Protein AF-A0A520I5K8-F1 (afdb_monomer)

Sequence (137 aa):
MPMETQQVVTLVIVVILVLIIACLFIVIVTGFANQRERKYVLEKKTMENNFQKEILTTQLEIQEQTLKTISEEIHDNIGQILSLAKIKLATIPPHEDNAGTTLVSETRELIGKAIQDLRDLSKIISPDYVIEMGLTR

pLDDT: mean 87.1, std 11.29, range [45.41, 98.19]

Secondary structure (DSSP, 8-state):
-HHHHHHHHHHHHHHHHHHHHHHHHHHHHHHHHHHHHHHHHHHHHHHHHHHHHHHHHHHHHHHHHHHHHHHHHIIIIIHHHHHHHHHHHHTSPPPSSHHHHHHHHHHHHHHHHHHHHHHHHHHHH-HHHHHHTT---

Nearest PDB structures (foldseek):
  6ixg-assembly1_A  TM=5.054E-01  e=6.166E+00  Homo sapiens

Foldseek 3Di:
DVVVVVVVVVVVVVVVVVVVVVVVVVCVVVVVVVVVVVVVVVVVVVVVVVVVVVVVVVVVVVLLVVLQVVLVCLCPPVLVVLVVVLVVLVPDDDDPDPVVNVVSVVVSVVSVVVSVVSNVVSLVSHPVNCVVVVVDD

Solvent-accessible surface area (backbone atoms only — not comparable to full-atom values): 7392 Å² total; per-residue (Å²): 124,71,70,63,56,53,52,53,53,52,51,52,53,52,52,52,52,52,52,51,52,51,52,51,49,51,53,51,53,54,52,53,51,52,52,52,52,52,50,51,53,51,52,50,52,49,51,54,50,50,51,54,48,50,53,52,51,52,50,49,54,52,48,48,51,50,35,37,51,50,24,49,47,44,55,60,51,53,40,45,52,47,50,50,51,42,50,55,57,70,68,57,76,79,48,99,51,68,68,58,39,49,51,52,51,53,52,40,49,54,44,53,48,51,47,51,57,50,53,54,50,28,46,73,52,19,57,69,49,50,58,74,68,64,74,74,129

Mean predicted aligned error: 10.01 Å

Structure (mmCIF, N/CA/C/O backbone):
data_AF-A0A520I5K8-F1
#
_entry.id   AF-A0A520I5K8-F1
#
loop_
_atom_site.group_PDB
_atom_site.id
_atom_site.type_symbol
_atom_site.label_atom_id
_atom_site.label_alt_id
_atom_site.label_comp_id
_atom_site.label_asym_id
_atom_site.label_entity_id
_atom_site.label_seq_id
_atom_site.pdbx_PDB_ins_code
_atom_site.Cartn_x
_atom_site.Cartn_y
_atom_site.Cartn_z
_atom_site.occupancy
_atom_site.B_iso_or_equiv
_atom_site.auth_seq_id
_atom_site.auth_comp_id
_atom_site.auth_asym_id
_atom_site.auth_atom_id
_atom_site.pdbx_PDB_model_num
ATOM 1 N N . MET A 1 1 ? -54.944 -6.256 65.731 1.00 55.84 1 MET A N 1
ATOM 2 C CA . MET A 1 1 ? -55.081 -5.944 64.293 1.00 55.84 1 MET A CA 1
ATOM 3 C C . MET A 1 1 ? -54.003 -5.021 63.679 1.00 55.84 1 MET A C 1
ATOM 5 O O . MET A 1 1 ? -53.925 -5.053 62.462 1.00 55.84 1 MET A O 1
ATOM 9 N N . PRO A 1 2 ? -53.132 -4.262 64.396 1.00 63.97 2 PRO A N 1
ATOM 10 C CA . PRO A 1 2 ? -52.080 -3.460 63.730 1.00 63.97 2 PRO A CA 1
ATOM 11 C C . PRO A 1 2 ? -50.816 -4.258 63.343 1.00 63.97 2 PRO A C 1
ATOM 13 O O . PRO A 1 2 ? -50.023 -3.810 62.519 1.00 63.97 2 PRO A O 1
ATOM 16 N N . MET A 1 3 ? -50.621 -5.444 63.934 1.00 63.41 3 MET A N 1
ATOM 17 C CA . MET A 1 3 ? -49.414 -6.255 63.724 1.00 63.41 3 MET A CA 1
ATOM 18 C C . MET A 1 3 ? -49.402 -6.964 62.358 1.00 63.41 3 MET A C 1
ATOM 20 O O . MET A 1 3 ? -48.340 -7.113 61.763 1.00 63.41 3 MET A O 1
ATOM 24 N N . GLU A 1 4 ? -50.572 -7.315 61.813 1.00 75.81 4 GLU A N 1
ATOM 25 C CA . GLU A 1 4 ? -50.681 -7.908 60.469 1.00 75.81 4 GLU A CA 1
ATOM 26 C C . GLU A 1 4 ? -50.422 -6.875 59.362 1.00 75.81 4 GLU A C 1
ATOM 28 O O . GLU A 1 4 ? -49.757 -7.168 58.371 1.00 75.81 4 GLU A O 1
ATOM 33 N N . THR A 1 5 ? -50.865 -5.627 59.548 1.00 83.50 5 THR A N 1
ATOM 34 C CA . THR A 1 5 ? -50.656 -4.551 58.567 1.00 83.50 5 THR A CA 1
ATOM 35 C C . THR A 1 5 ? -49.172 -4.204 58.410 1.00 83.50 5 THR A C 1
ATOM 37 O O . THR A 1 5 ? -48.711 -3.986 57.292 1.00 83.50 5 THR A O 1
ATOM 40 N N . GLN A 1 6 ? -48.394 -4.209 59.501 1.00 86.88 6 GLN A N 1
ATOM 41 C CA . GLN A 1 6 ? -46.944 -3.979 59.439 1.00 86.88 6 GLN A CA 1
ATOM 42 C C . GLN A 1 6 ? -46.188 -5.086 58.692 1.00 86.88 6 GLN A C 1
ATOM 44 O O . GLN A 1 6 ? -45.256 -4.792 57.939 1.00 86.88 6 GLN A O 1
ATOM 49 N N . GLN A 1 7 ? -46.586 -6.348 58.866 1.00 90.00 7 GLN A N 1
ATOM 50 C CA . GLN A 1 7 ? -45.967 -7.473 58.160 1.00 90.00 7 GLN A CA 1
ATOM 51 C C . GLN A 1 7 ? -46.191 -7.381 56.647 1.00 90.00 7 GLN A C 1
ATOM 53 O O . GLN A 1 7 ? -45.242 -7.535 55.878 1.00 90.00 7 GLN A O 1
ATOM 58 N N . VAL A 1 8 ? -47.413 -7.044 56.217 1.00 90.94 8 VAL A N 1
ATOM 59 C CA . VAL A 1 8 ? -47.737 -6.861 54.794 1.00 90.94 8 VAL A CA 1
ATOM 60 C C . VAL A 1 8 ? -46.932 -5.710 54.186 1.00 90.94 8 VAL A C 1
ATOM 62 O O . VAL A 1 8 ? -46.322 -5.884 53.133 1.00 90.94 8 VAL A O 1
ATOM 65 N N . VAL A 1 9 ? -46.859 -4.555 54.858 1.00 92.12 9 VAL A N 1
ATOM 66 C CA . VAL A 1 9 ? -46.081 -3.400 54.370 1.00 92.12 9 VAL A CA 1
ATOM 67 C C . VAL A 1 9 ? -44.594 -3.742 54.237 1.00 92.12 9 VAL A C 1
ATOM 69 O O . VAL A 1 9 ? -43.970 -3.401 53.233 1.00 92.12 9 VAL A O 1
ATOM 72 N N . THR A 1 10 ? -44.031 -4.466 55.207 1.00 92.69 10 THR A N 1
ATOM 73 C CA . THR A 1 10 ? -42.620 -4.882 55.175 1.00 92.69 10 THR A CA 1
ATOM 74 C C . THR A 1 10 ? -42.346 -5.816 53.995 1.00 92.69 10 THR A C 1
ATOM 76 O O . THR A 1 10 ? -41.362 -5.636 53.278 1.00 92.69 10 THR A O 1
ATOM 79 N N . LEU A 1 11 ? -43.243 -6.772 53.740 1.00 94.06 11 LEU A N 1
ATOM 80 C CA . LEU A 1 11 ? -43.124 -7.707 52.623 1.00 94.06 11 LEU A CA 1
ATOM 81 C C . LEU A 1 11 ? -43.180 -6.981 51.271 1.00 94.06 11 LEU A C 1
ATOM 83 O O . LEU A 1 11 ? -42.357 -7.251 50.399 1.00 94.06 11 LEU A O 1
ATOM 87 N N . VAL A 1 12 ? -44.083 -6.007 51.118 1.00 95.44 12 VAL A N 1
ATOM 88 C CA . VAL A 1 12 ? -44.178 -5.182 49.901 1.00 95.44 12 VAL A CA 1
ATOM 89 C C . VAL A 1 12 ? -42.878 -4.413 49.645 1.00 95.44 12 VAL A C 1
ATOM 91 O O . VAL A 1 12 ? -42.378 -4.422 48.521 1.00 95.44 12 VAL A O 1
ATOM 94 N N . ILE A 1 13 ? -42.290 -3.797 50.676 1.00 96.25 13 ILE A N 1
ATOM 95 C CA . ILE A 1 13 ? -41.023 -3.059 50.545 1.00 96.25 13 ILE A CA 1
ATOM 96 C C . ILE A 1 13 ? -39.890 -3.991 50.101 1.00 96.25 13 ILE A C 1
ATOM 98 O O . ILE A 1 13 ? -39.137 -3.646 49.190 1.00 96.25 13 ILE A O 1
ATOM 102 N N . VAL A 1 14 ? -39.786 -5.182 50.700 1.00 96.75 14 VAL A N 1
ATOM 103 C CA . VAL A 1 14 ? -38.761 -6.172 50.336 1.00 96.75 14 VAL A CA 1
ATOM 104 C C . VAL A 1 14 ? -38.918 -6.614 48.881 1.00 96.75 14 VAL A C 1
ATOM 106 O O . VAL A 1 14 ? -37.930 -6.650 48.152 1.00 96.75 14 VAL A O 1
ATOM 109 N N . VAL A 1 15 ? -40.143 -6.893 48.427 1.00 96.75 15 VAL A N 1
ATOM 110 C CA . VAL A 1 15 ? -40.402 -7.293 47.033 1.00 96.75 15 VAL A CA 1
ATOM 111 C C . VAL A 1 15 ? -39.994 -6.190 46.056 1.00 96.75 15 VAL A C 1
ATOM 113 O O . VAL A 1 15 ? -39.306 -6.469 45.076 1.00 96.75 15 VAL A O 1
ATOM 116 N N . ILE A 1 16 ? -40.349 -4.933 46.335 1.00 96.94 16 ILE A N 1
ATOM 117 C CA . ILE A 1 16 ? -39.954 -3.793 45.494 1.00 96.94 16 ILE A CA 1
ATOM 118 C C . ILE A 1 16 ? -38.428 -3.661 45.448 1.00 96.94 16 ILE A C 1
ATOM 120 O O . ILE A 1 16 ? -37.858 -3.486 44.372 1.00 96.94 16 ILE A O 1
ATOM 124 N N . LEU A 1 17 ? -37.756 -3.789 46.593 1.00 97.06 17 LEU A N 1
ATOM 125 C CA . LEU A 1 17 ? -36.302 -3.688 46.676 1.00 97.06 17 LEU A CA 1
ATOM 126 C C . LEU A 1 17 ? -35.609 -4.789 45.857 1.00 97.06 17 LEU A C 1
ATOM 128 O O . LEU A 1 17 ? -34.676 -4.506 45.106 1.00 97.06 17 LEU A O 1
ATOM 132 N N . VAL A 1 18 ? -36.106 -6.026 45.935 1.00 97.38 18 VAL A N 1
ATOM 133 C CA . VAL A 1 18 ? -35.612 -7.161 45.137 1.00 97.38 18 VAL A CA 1
ATOM 134 C C . VAL A 1 18 ? -35.809 -6.908 43.640 1.00 97.38 18 VAL A C 1
ATOM 136 O O . VAL A 1 18 ? -34.886 -7.138 42.859 1.00 97.38 18 VAL A O 1
ATOM 139 N N . LEU A 1 19 ? -36.970 -6.387 43.228 1.00 97.31 19 LEU A N 1
ATOM 140 C CA . LEU A 1 19 ? -37.237 -6.053 41.825 1.00 97.31 19 LEU A CA 1
ATOM 141 C C . LEU A 1 19 ? -36.316 -4.942 41.305 1.00 97.31 19 LEU A C 1
ATOM 143 O O . LEU A 1 19 ? -35.827 -5.035 40.179 1.00 97.31 19 LEU A O 1
ATOM 147 N N . ILE A 1 20 ? -36.031 -3.922 42.119 1.00 97.62 20 ILE A N 1
ATOM 148 C CA . ILE A 1 20 ? -35.089 -2.852 41.759 1.00 97.62 20 ILE A CA 1
ATOM 149 C C . ILE A 1 20 ? -33.681 -3.423 41.574 1.00 97.62 20 ILE A C 1
ATOM 151 O O . ILE A 1 20 ? -33.037 -3.131 40.568 1.00 97.62 20 ILE A O 1
ATOM 155 N N . ILE A 1 21 ? -33.216 -4.268 42.499 1.00 97.44 21 ILE A N 1
ATOM 156 C CA . ILE A 1 21 ? -31.897 -4.910 42.400 1.00 97.44 21 ILE A CA 1
ATOM 157 C C . ILE A 1 21 ? -31.818 -5.784 41.144 1.00 97.44 21 ILE A C 1
ATOM 159 O O . ILE A 1 21 ? -30.833 -5.706 40.413 1.00 97.44 21 ILE A O 1
ATOM 163 N N . ALA A 1 22 ? -32.859 -6.568 40.853 1.00 97.19 22 ALA A N 1
ATOM 164 C CA . ALA A 1 22 ? -32.917 -7.388 39.646 1.00 97.19 22 ALA A CA 1
ATOM 165 C C . ALA A 1 22 ? -32.872 -6.531 38.369 1.00 97.19 22 ALA A C 1
ATOM 167 O O . ALA A 1 22 ? -32.128 -6.844 37.441 1.00 97.19 22 ALA A O 1
ATOM 168 N N . CYS A 1 23 ? -33.608 -5.417 38.335 1.00 97.56 23 CYS A N 1
ATOM 169 C CA . CYS A 1 23 ? -33.606 -4.492 37.204 1.00 97.56 23 CYS A CA 1
ATOM 170 C C . CYS A 1 23 ? -32.222 -3.852 36.998 1.00 97.56 23 CYS A C 1
ATOM 172 O O . CYS A 1 23 ? -31.689 -3.869 35.888 1.00 97.56 23 CYS A O 1
ATOM 174 N N . LEU A 1 24 ? -31.590 -3.369 38.073 1.00 97.62 24 LEU A N 1
ATOM 175 C CA . LEU A 1 24 ? -30.231 -2.821 38.027 1.00 97.62 24 LEU A CA 1
ATOM 176 C C . LEU A 1 24 ? -29.213 -3.864 37.559 1.00 97.62 24 LEU A C 1
ATOM 178 O O . LEU A 1 24 ? -28.364 -3.558 36.724 1.00 97.62 24 LEU A O 1
ATOM 182 N N . PHE A 1 25 ? -29.316 -5.098 38.056 1.00 97.69 25 PHE A N 1
ATOM 183 C CA . PHE A 1 25 ? -28.451 -6.197 37.641 1.00 97.69 25 PHE A CA 1
ATOM 184 C C . PHE A 1 25 ? -28.564 -6.464 36.136 1.00 97.69 25 PHE A C 1
ATOM 186 O O . PHE A 1 25 ? -27.541 -6.534 35.454 1.00 97.69 25 PHE A O 1
ATOM 193 N N . ILE A 1 26 ? -29.790 -6.532 35.601 1.00 97.19 26 ILE A N 1
ATOM 194 C CA . ILE A 1 26 ? -30.029 -6.696 34.160 1.00 97.19 26 ILE A CA 1
ATOM 195 C C . ILE A 1 26 ? -29.373 -5.548 33.386 1.00 97.19 26 ILE A C 1
ATOM 197 O O . ILE A 1 26 ? -28.565 -5.806 32.497 1.00 97.19 26 ILE A O 1
ATOM 201 N N . VAL A 1 27 ? -29.637 -4.293 33.764 1.00 97.31 27 VAL A N 1
ATOM 202 C CA . VAL A 1 27 ? -29.082 -3.111 33.079 1.00 97.31 27 VAL A CA 1
ATOM 203 C C . VAL A 1 27 ? -27.550 -3.125 33.062 1.00 97.31 27 VAL A C 1
ATOM 205 O O . VAL A 1 27 ? -26.949 -2.848 32.022 1.00 97.31 27 VAL A O 1
ATOM 208 N N . ILE A 1 28 ? -26.902 -3.476 34.177 1.00 96.88 28 ILE A N 1
ATOM 209 C CA . ILE A 1 28 ? -25.436 -3.548 34.268 1.00 96.88 28 ILE A CA 1
ATOM 210 C C . ILE A 1 28 ? -24.884 -4.637 33.343 1.00 96.88 28 ILE A C 1
ATOM 212 O O . ILE A 1 28 ? -23.950 -4.377 32.580 1.00 96.88 28 ILE A O 1
ATOM 216 N N . VAL A 1 29 ? -25.465 -5.840 33.376 1.00 96.69 29 VAL A N 1
ATOM 217 C CA . VAL A 1 29 ? -25.014 -6.970 32.550 1.00 96.69 29 VAL A CA 1
ATOM 218 C C . VAL A 1 29 ? -25.170 -6.649 31.066 1.00 96.69 29 VAL A C 1
ATOM 220 O O . VAL A 1 29 ? -24.214 -6.811 30.304 1.00 96.69 29 VAL A O 1
ATOM 223 N N . THR A 1 30 ? -26.330 -6.136 30.645 1.00 96.25 30 THR A N 1
ATOM 224 C CA . THR A 1 30 ? -26.558 -5.770 29.240 1.00 96.25 30 THR A CA 1
ATOM 225 C C . THR A 1 30 ? -25.659 -4.608 28.817 1.00 96.25 30 THR A C 1
ATOM 227 O O . THR A 1 30 ? -25.100 -4.625 27.723 1.00 96.25 30 THR A O 1
ATOM 230 N N . GLY A 1 31 ? -25.448 -3.619 29.690 1.00 96.19 31 GLY A N 1
ATOM 231 C CA . GLY A 1 31 ? -24.541 -2.501 29.432 1.00 96.19 31 GLY A CA 1
ATOM 232 C C . GLY A 1 31 ? -23.090 -2.945 29.227 1.00 96.19 31 GLY A C 1
ATOM 233 O O . GLY A 1 31 ? -22.420 -2.466 28.310 1.00 96.19 31 GLY A O 1
ATOM 234 N N . PHE A 1 32 ? -22.602 -3.885 30.040 1.00 96.25 32 PHE A N 1
ATOM 235 C CA . PHE A 1 32 ? -21.258 -4.444 29.895 1.00 96.25 32 PHE A CA 1
ATOM 236 C C . PHE A 1 32 ? -21.122 -5.301 28.627 1.00 96.25 32 PHE A C 1
ATOM 238 O O . PHE A 1 32 ? -20.145 -5.153 27.890 1.00 96.25 32 PHE A O 1
ATOM 245 N N . ALA A 1 33 ? -22.118 -6.144 28.333 1.00 95.38 33 ALA A N 1
ATOM 246 C CA . ALA A 1 33 ? -22.155 -6.955 27.117 1.00 95.38 33 ALA A CA 1
ATOM 247 C C . ALA A 1 33 ? -22.120 -6.077 25.855 1.00 95.38 33 ALA A C 1
ATOM 249 O O . ALA A 1 33 ? -21.234 -6.242 25.016 1.00 95.38 33 ALA A O 1
ATOM 250 N N . ASN A 1 34 ? -22.985 -5.061 25.785 1.00 95.25 34 ASN A N 1
ATOM 251 C CA . ASN A 1 34 ? -23.041 -4.122 24.664 1.00 95.25 34 ASN A CA 1
ATOM 252 C C . ASN A 1 34 ? -21.719 -3.367 24.475 1.00 95.25 34 ASN A C 1
ATOM 254 O O . ASN A 1 34 ? -21.273 -3.152 23.349 1.00 95.25 34 ASN A O 1
ATOM 258 N N . GLN A 1 35 ? -21.059 -2.954 25.562 1.00 95.56 35 GLN A N 1
ATOM 259 C CA . GLN A 1 35 ? -19.750 -2.302 25.461 1.00 95.56 35 GLN A CA 1
ATOM 260 C C . GLN A 1 35 ? -18.683 -3.234 24.885 1.00 95.56 35 GLN A C 1
ATOM 262 O O . GLN A 1 35 ? -17.884 -2.803 24.050 1.00 95.56 35 GLN A O 1
ATOM 267 N N . ARG A 1 36 ? -18.671 -4.502 25.307 1.00 95.06 36 ARG A N 1
ATOM 268 C CA . ARG A 1 36 ? -17.728 -5.501 24.801 1.00 95.06 36 ARG A CA 1
ATOM 269 C C . ARG A 1 36 ? -17.960 -5.789 23.321 1.00 95.06 36 ARG A C 1
ATOM 271 O O . ARG A 1 36 ? -16.997 -5.797 22.559 1.00 95.06 36 ARG A O 1
ATOM 278 N N . GLU A 1 37 ? -19.213 -5.950 22.907 1.00 95.56 37 GLU A N 1
ATOM 279 C CA . GLU A 1 37 ? -19.560 -6.147 21.497 1.00 95.56 37 GLU A CA 1
ATOM 280 C C . GLU A 1 37 ? -19.157 -4.949 20.638 1.00 95.56 37 GLU A C 1
ATOM 282 O O . GLU A 1 37 ? -18.529 -5.123 19.596 1.00 95.56 37 GLU A O 1
ATOM 287 N N . ARG A 1 38 ? -19.427 -3.717 21.093 1.00 95.50 38 ARG A N 1
ATOM 288 C CA . ARG A 1 38 ? -19.023 -2.507 20.358 1.00 95.50 38 ARG A CA 1
ATOM 289 C C . ARG A 1 38 ? -17.512 -2.423 20.173 1.00 95.50 38 ARG A C 1
ATOM 291 O O . ARG A 1 38 ? -17.066 -2.099 19.076 1.00 95.50 38 ARG A O 1
ATOM 298 N N . LYS A 1 39 ? -16.728 -2.721 21.215 1.00 96.12 39 LYS A N 1
ATOM 299 C CA . LYS A 1 39 ? -15.260 -2.761 21.113 1.00 96.12 39 LYS A CA 1
ATOM 300 C C . LYS A 1 39 ? -14.804 -3.819 20.116 1.00 96.12 39 LYS A C 1
ATOM 302 O O . LYS A 1 39 ? -14.030 -3.499 19.224 1.00 96.12 39 LYS A O 1
ATOM 307 N N . TYR A 1 40 ? -15.357 -5.026 20.206 1.00 96.44 40 TYR A N 1
ATOM 308 C CA . TYR A 1 40 ? -15.027 -6.118 19.295 1.00 96.44 40 TYR A CA 1
ATOM 309 C C . TYR A 1 40 ? -15.326 -5.773 17.826 1.00 96.44 40 TYR A C 1
ATOM 311 O O . TYR A 1 40 ? -14.488 -5.984 16.953 1.00 96.44 40 TYR A O 1
ATOM 319 N N . VAL A 1 41 ? -16.492 -5.184 17.541 1.00 97.25 41 VAL A N 1
ATOM 320 C CA . VAL A 1 41 ? -16.865 -4.762 16.180 1.00 97.25 41 VAL A CA 1
ATOM 321 C C . VAL A 1 41 ? -15.941 -3.655 15.665 1.00 97.25 41 VAL A C 1
ATOM 323 O O . VAL A 1 41 ? -15.546 -3.681 14.499 1.00 97.25 41 VAL A O 1
ATOM 326 N N . LEU A 1 42 ? -15.570 -2.693 16.516 1.00 97.38 42 LEU A N 1
ATOM 327 C CA . LEU A 1 42 ? -14.640 -1.622 16.147 1.00 97.38 42 LEU A CA 1
ATOM 328 C C . LEU A 1 42 ? -13.229 -2.148 15.871 1.00 97.38 42 LEU A C 1
ATOM 330 O O . LEU A 1 42 ? -12.628 -1.774 14.864 1.00 97.38 42 LEU A O 1
ATOM 334 N N . GLU A 1 43 ? -12.710 -3.023 16.730 1.00 97.19 43 GLU A N 1
ATOM 335 C CA . GLU A 1 43 ? -11.409 -3.672 16.545 1.00 97.19 43 GLU A CA 1
ATOM 336 C C . GLU A 1 43 ? -11.385 -4.492 15.255 1.00 97.19 43 GLU A C 1
ATOM 338 O O . GLU A 1 43 ? -10.477 -4.323 14.442 1.00 97.19 43 GLU A O 1
ATOM 343 N N . LYS A 1 44 ? -12.426 -5.297 15.006 1.00 97.38 44 LYS A N 1
ATOM 344 C CA . LYS A 1 44 ? -12.561 -6.075 13.771 1.00 97.38 44 LYS A CA 1
ATOM 345 C C . LYS A 1 44 ? -12.570 -5.177 12.534 1.00 97.38 44 LYS A C 1
ATOM 347 O O . LYS A 1 44 ? -11.804 -5.412 11.606 1.00 97.38 44 LYS A O 1
ATOM 352 N N . LYS A 1 45 ? -13.370 -4.107 12.540 1.00 97.56 45 LYS A N 1
ATOM 353 C CA . LYS A 1 45 ? -13.429 -3.151 11.423 1.00 97.56 45 LYS A CA 1
ATOM 354 C C . LYS A 1 45 ? -12.086 -2.457 11.185 1.00 97.56 45 LYS A C 1
ATOM 356 O O . LYS A 1 45 ? -11.717 -2.198 10.043 1.00 97.56 45 LYS A O 1
ATOM 361 N N . THR A 1 46 ? -11.357 -2.149 12.255 1.00 98.06 46 THR A N 1
ATOM 362 C CA . THR A 1 46 ? -10.030 -1.522 12.172 1.00 98.06 46 THR A CA 1
ATOM 363 C C . THR A 1 46 ? -9.011 -2.496 11.591 1.00 98.06 46 THR A C 1
ATOM 365 O O . THR A 1 46 ? -8.249 -2.124 10.705 1.00 98.06 46 THR A O 1
ATOM 368 N N . MET A 1 47 ? -9.039 -3.755 12.031 1.00 97.88 47 MET A N 1
ATOM 369 C CA . MET A 1 47 ? -8.201 -4.824 11.493 1.00 97.88 47 MET A CA 1
ATOM 370 C C . MET A 1 47 ? -8.471 -5.058 10.003 1.00 97.88 47 MET A C 1
ATOM 372 O O . MET A 1 47 ? -7.530 -5.103 9.221 1.00 97.88 47 MET A O 1
ATOM 376 N N . GLU A 1 48 ? -9.740 -5.130 9.593 1.00 97.88 48 GLU A N 1
ATOM 377 C CA . GLU A 1 48 ? -10.132 -5.257 8.183 1.00 97.88 48 GLU A CA 1
ATOM 378 C C . GLU A 1 48 ? -9.665 -4.056 7.350 1.00 97.88 48 GLU A C 1
ATOM 380 O O . GLU A 1 48 ? -9.146 -4.234 6.250 1.00 97.88 48 GLU A O 1
ATOM 385 N N . ASN A 1 49 ? -9.806 -2.835 7.874 1.00 98.00 49 ASN A N 1
ATOM 386 C CA . ASN A 1 49 ? -9.350 -1.628 7.187 1.00 98.00 49 ASN A CA 1
ATOM 387 C C . ASN A 1 49 ? -7.826 -1.612 7.015 1.00 98.00 49 ASN A C 1
ATOM 389 O O . ASN A 1 49 ? -7.337 -1.325 5.926 1.00 98.00 49 ASN A O 1
ATOM 393 N N . ASN A 1 50 ? -7.083 -1.952 8.068 1.00 98.19 50 ASN A N 1
ATOM 394 C CA . ASN A 1 50 ? -5.626 -2.022 8.020 1.00 98.19 50 ASN A CA 1
ATOM 395 C C . ASN A 1 50 ? -5.154 -3.116 7.061 1.00 98.19 50 ASN A C 1
ATOM 397 O O . ASN A 1 50 ? -4.243 -2.879 6.281 1.00 98.19 50 ASN A O 1
ATOM 401 N N . PHE A 1 51 ? -5.809 -4.276 7.059 1.00 97.88 51 PHE A N 1
ATOM 402 C CA . PHE A 1 51 ? -5.498 -5.355 6.126 1.00 97.88 51 PHE A CA 1
ATOM 403 C C . PHE A 1 51 ? -5.720 -4.942 4.664 1.00 97.88 51 PHE A C 1
ATOM 405 O O . PHE A 1 51 ? -4.868 -5.188 3.817 1.00 97.88 51 PHE A O 1
ATOM 412 N N . GLN A 1 52 ? -6.833 -4.265 4.361 1.00 97.69 52 GLN A N 1
ATOM 413 C CA . GLN A 1 52 ? -7.089 -3.749 3.011 1.00 97.69 52 GLN A CA 1
ATOM 414 C C . GLN A 1 52 ? -6.077 -2.679 2.593 1.00 97.69 52 GLN A C 1
ATOM 416 O O . GLN A 1 52 ? -5.652 -2.664 1.440 1.00 97.69 52 GLN A O 1
ATOM 421 N N . LYS A 1 53 ? -5.679 -1.802 3.523 1.00 98.00 53 LYS A N 1
ATOM 422 C CA . LYS A 1 53 ? -4.618 -0.820 3.282 1.00 98.00 53 LYS A CA 1
ATOM 423 C C . LYS A 1 53 ? -3.294 -1.498 2.971 1.00 98.00 53 LYS A C 1
ATOM 425 O O . LYS A 1 53 ? -2.678 -1.133 1.984 1.00 98.00 53 LYS A O 1
ATOM 430 N N . GLU A 1 54 ? -2.905 -2.495 3.760 1.00 97.81 54 GLU A N 1
ATOM 431 C CA . GLU A 1 54 ? -1.663 -3.239 3.548 1.00 97.81 54 GLU A CA 1
ATOM 432 C C . GLU A 1 54 ? -1.645 -3.894 2.163 1.00 97.81 54 GLU A C 1
ATOM 434 O O . GLU A 1 54 ? -0.690 -3.716 1.419 1.00 97.81 54 GLU A O 1
ATOM 439 N N . ILE A 1 55 ? -2.741 -4.554 1.762 1.00 98.19 55 ILE A N 1
ATOM 440 C CA . ILE A 1 55 ? -2.867 -5.133 0.415 1.00 98.19 55 ILE A CA 1
ATOM 441 C C . ILE A 1 55 ? -2.668 -4.073 -0.668 1.00 98.19 55 ILE A C 1
ATOM 443 O O . ILE A 1 55 ? -1.949 -4.321 -1.634 1.00 98.19 55 ILE A O 1
ATOM 447 N N . LEU A 1 56 ? -3.318 -2.915 -0.533 1.00 97.50 56 LEU A N 1
ATOM 448 C CA . LEU A 1 56 ? -3.213 -1.849 -1.525 1.00 97.50 56 LEU A CA 1
ATOM 449 C C . LEU A 1 56 ? -1.785 -1.296 -1.594 1.00 97.50 56 LEU A C 1
ATOM 451 O O . LEU A 1 56 ? -1.256 -1.134 -2.689 1.00 97.50 56 LEU A O 1
ATOM 455 N N . THR A 1 57 ? -1.156 -1.057 -0.444 1.00 97.31 57 THR A N 1
ATOM 456 C CA . THR A 1 57 ? 0.238 -0.611 -0.363 1.00 97.31 57 THR A CA 1
ATOM 457 C C . THR A 1 57 ? 1.169 -1.620 -1.024 1.00 97.31 57 THR A C 1
ATOM 459 O O . THR A 1 57 ? 1.922 -1.250 -1.914 1.00 97.31 57 THR A O 1
ATOM 462 N N . THR A 1 58 ? 1.058 -2.908 -0.689 1.00 97.06 58 THR A N 1
ATOM 463 C CA . THR A 1 58 ? 1.877 -3.957 -1.309 1.00 97.06 58 THR A CA 1
ATOM 464 C C . THR A 1 58 ? 1.649 -4.041 -2.821 1.00 97.06 58 THR A C 1
ATOM 466 O O . THR A 1 58 ? 2.594 -4.251 -3.575 1.00 97.06 58 THR A O 1
ATOM 469 N N . GLN A 1 59 ? 0.414 -3.869 -3.304 1.00 97.44 59 GLN A N 1
ATOM 470 C CA . GLN A 1 59 ? 0.140 -3.836 -4.746 1.00 97.44 59 GLN A CA 1
ATOM 471 C C . GLN A 1 59 ? 0.819 -2.650 -5.435 1.00 97.44 59 GLN A C 1
ATOM 473 O O . GLN A 1 59 ? 1.366 -2.830 -6.523 1.00 97.44 59 GLN A O 1
ATOM 478 N N . LEU A 1 60 ? 0.804 -1.471 -4.808 1.00 95.25 60 LEU A N 1
ATOM 479 C CA . LEU A 1 60 ? 1.500 -0.290 -5.314 1.00 95.25 60 LEU A CA 1
ATOM 480 C C . LEU A 1 60 ? 3.016 -0.502 -5.325 1.00 95.25 60 LEU A C 1
ATOM 482 O O . LEU A 1 60 ? 3.639 -0.274 -6.353 1.00 95.25 60 LEU A O 1
ATOM 486 N N . GLU A 1 61 ? 3.595 -1.035 -4.250 1.00 94.62 61 GLU A N 1
ATOM 487 C CA . GLU A 1 61 ? 5.029 -1.352 -4.181 1.00 94.62 61 GLU A CA 1
ATOM 488 C C . GLU A 1 61 ? 5.446 -2.364 -5.261 1.00 94.62 61 GLU A C 1
ATOM 490 O O . GLU A 1 61 ? 6.449 -2.176 -5.950 1.00 94.62 61 GLU A O 1
ATOM 495 N N . ILE A 1 62 ? 4.656 -3.427 -5.462 1.00 95.88 62 ILE A N 1
ATOM 496 C CA . ILE A 1 62 ? 4.891 -4.404 -6.535 1.00 95.88 62 ILE A CA 1
ATOM 497 C C . ILE A 1 62 ? 4.800 -3.726 -7.903 1.00 95.88 62 ILE A C 1
ATOM 499 O O . ILE A 1 62 ? 5.612 -4.017 -8.785 1.00 95.88 62 ILE A O 1
ATOM 503 N N . GLN A 1 63 ? 3.821 -2.841 -8.103 1.00 92.56 63 GLN A N 1
ATOM 504 C CA . GLN A 1 63 ? 3.653 -2.113 -9.355 1.00 92.56 63 GLN A CA 1
ATOM 505 C C . GLN A 1 63 ? 4.848 -1.193 -9.624 1.00 92.56 63 GLN A C 1
ATOM 507 O O . GLN A 1 63 ? 5.412 -1.252 -10.714 1.00 92.56 63 GLN A O 1
ATOM 512 N N . GLU A 1 64 ? 5.265 -0.394 -8.645 1.00 91.81 64 GLU A N 1
ATOM 513 C CA . GLU A 1 64 ? 6.424 0.495 -8.741 1.00 91.81 64 GLU A CA 1
ATOM 514 C C . GLU A 1 64 ? 7.696 -0.289 -9.064 1.00 91.81 64 GLU A C 1
ATOM 516 O O . GLU A 1 64 ? 8.402 0.040 -10.020 1.00 91.81 64 GLU A O 1
ATOM 521 N N . GLN A 1 65 ? 7.942 -1.383 -8.339 1.00 92.88 65 GLN A N 1
ATOM 522 C CA . GLN A 1 65 ? 9.089 -2.250 -8.587 1.00 92.88 65 GLN A CA 1
ATOM 523 C C . GLN A 1 65 ? 9.040 -2.863 -9.992 1.00 92.88 65 GLN A C 1
ATOM 525 O O . GLN A 1 65 ? 10.053 -2.897 -10.687 1.00 92.88 65 GLN A O 1
ATOM 530 N N . THR A 1 66 ? 7.865 -3.307 -10.443 1.00 92.19 66 THR A N 1
ATOM 531 C CA . THR A 1 66 ? 7.686 -3.877 -11.786 1.00 92.19 66 THR A CA 1
ATOM 532 C C . THR A 1 66 ? 7.972 -2.839 -12.870 1.00 92.19 66 THR A C 1
ATOM 534 O O . THR A 1 66 ? 8.690 -3.132 -13.824 1.00 92.19 66 THR A O 1
ATOM 537 N N . LEU A 1 67 ? 7.448 -1.618 -12.730 1.00 91.06 67 LEU A N 1
ATOM 538 C CA . LEU A 1 67 ? 7.681 -0.534 -13.688 1.00 91.06 67 LEU A CA 1
ATOM 539 C C . LEU A 1 67 ? 9.155 -0.123 -13.723 1.00 91.06 67 LEU A C 1
ATOM 541 O O . LEU A 1 67 ? 9.705 0.080 -14.806 1.00 91.06 67 LEU A O 1
ATOM 545 N N . LYS A 1 68 ? 9.812 -0.080 -12.560 1.00 89.75 68 LYS A N 1
ATOM 546 C CA . LYS A 1 68 ? 11.253 0.154 -12.466 1.00 89.75 68 LYS A CA 1
ATOM 547 C C . LYS A 1 68 ? 12.046 -0.918 -13.214 1.00 89.75 68 LYS A C 1
ATOM 549 O O . LYS A 1 68 ? 12.839 -0.574 -14.086 1.00 89.75 68 LYS A O 1
ATOM 554 N N . THR A 1 69 ? 11.778 -2.197 -12.947 1.00 91.00 69 THR A N 1
ATOM 555 C CA . THR A 1 69 ? 12.436 -3.314 -13.645 1.00 91.00 69 THR A CA 1
ATOM 556 C C . THR A 1 69 ? 12.202 -3.259 -15.155 1.00 91.00 69 THR A C 1
ATOM 558 O O . THR A 1 69 ? 13.135 -3.458 -15.926 1.00 91.00 69 THR A O 1
ATOM 561 N N . ILE A 1 70 ? 10.983 -2.941 -15.604 1.00 90.12 70 ILE A N 1
ATOM 562 C CA . ILE A 1 70 ? 10.687 -2.770 -17.034 1.00 90.12 70 ILE A CA 1
ATOM 563 C C . ILE A 1 70 ? 11.522 -1.632 -17.630 1.00 90.12 70 ILE A C 1
ATOM 565 O O . ILE A 1 70 ? 12.098 -1.798 -18.702 1.00 90.12 70 ILE A O 1
ATOM 569 N N . SER A 1 71 ? 11.603 -0.483 -16.957 1.00 89.25 71 SER A N 1
ATOM 570 C CA . SER A 1 71 ? 12.394 0.653 -17.435 1.00 89.25 71 SER A CA 1
ATOM 571 C C . SER A 1 71 ? 13.884 0.308 -17.562 1.00 89.25 71 SER A C 1
ATOM 573 O O . SER A 1 71 ? 14.505 0.651 -18.570 1.00 89.25 71 SER A O 1
ATOM 575 N N . GLU A 1 72 ? 14.443 -0.397 -16.575 1.00 88.31 72 GLU A N 1
ATOM 576 C CA . GLU A 1 72 ? 15.836 -0.865 -16.584 1.00 88.31 72 GLU A CA 1
ATOM 577 C C . GLU A 1 72 ? 16.095 -1.844 -17.744 1.00 88.31 72 GLU A C 1
ATOM 579 O O . GLU A 1 72 ? 17.000 -1.618 -18.547 1.00 88.31 72 GLU A O 1
ATOM 584 N N . GLU A 1 73 ? 15.244 -2.861 -17.926 1.00 88.25 73 GLU A N 1
ATOM 585 C CA . GLU A 1 73 ? 15.356 -3.830 -19.031 1.00 88.25 73 GLU A CA 1
ATOM 586 C C . GLU A 1 73 ? 15.238 -3.176 -20.414 1.00 88.25 73 GLU A C 1
ATOM 588 O O . GLU A 1 73 ? 15.929 -3.552 -21.365 1.00 88.25 73 GLU A O 1
ATOM 593 N N . ILE A 1 74 ? 14.374 -2.170 -20.551 1.00 88.81 74 ILE A N 1
ATOM 594 C CA . ILE A 1 74 ? 14.233 -1.412 -21.794 1.00 88.81 74 ILE A CA 1
ATOM 595 C C . ILE A 1 74 ? 15.537 -0.667 -22.117 1.00 88.81 74 ILE A C 1
ATOM 597 O O . ILE A 1 74 ? 16.030 -0.758 -23.247 1.00 88.81 74 ILE A O 1
ATOM 601 N N . HIS A 1 75 ? 16.103 0.060 -21.151 1.00 82.44 75 HIS A N 1
ATOM 602 C CA . HIS A 1 75 ? 17.333 0.825 -21.356 1.00 82.44 75 HIS A CA 1
ATOM 603 C C . HIS A 1 75 ? 18.532 -0.088 -21.646 1.00 82.44 75 HIS A C 1
ATOM 605 O O . HIS A 1 75 ? 19.261 0.133 -22.620 1.00 82.44 75 HIS A O 1
ATOM 611 N N . ASP A 1 76 ? 18.709 -1.130 -20.836 1.00 84.50 76 ASP A N 1
ATOM 612 C CA . ASP A 1 76 ? 19.907 -1.957 -20.871 1.00 84.50 76 ASP A CA 1
ATOM 613 C C . ASP A 1 76 ? 19.835 -3.043 -21.936 1.00 84.50 76 ASP A C 1
ATOM 615 O O . ASP A 1 76 ? 20.804 -3.251 -22.651 1.00 84.50 76 ASP A O 1
ATOM 619 N N . ASN A 1 77 ? 18.706 -3.714 -22.129 1.00 80.19 77 ASN A N 1
ATOM 620 C CA . ASN A 1 77 ? 18.652 -4.807 -23.092 1.00 80.19 77 ASN A CA 1
ATOM 621 C C . ASN A 1 77 ? 18.257 -4.294 -24.486 1.00 80.19 77 ASN A C 1
ATOM 623 O O . ASN A 1 77 ? 19.019 -4.394 -25.453 1.00 80.19 77 ASN A O 1
ATOM 627 N N . ILE A 1 78 ? 17.085 -3.661 -24.601 1.00 86.19 78 ILE A N 1
ATOM 628 C CA . ILE A 1 78 ? 16.552 -3.234 -25.905 1.00 86.19 78 ILE A CA 1
ATOM 629 C C . ILE A 1 78 ? 17.368 -2.064 -26.478 1.00 86.19 78 ILE A C 1
ATOM 631 O O . ILE A 1 78 ? 17.738 -2.084 -27.657 1.00 86.19 78 ILE A O 1
ATOM 635 N N . GLY A 1 79 ? 17.710 -1.073 -25.649 1.00 86.38 79 GLY A N 1
ATOM 636 C CA . GLY A 1 79 ? 18.538 0.067 -26.051 1.00 86.38 79 GLY A CA 1
ATOM 637 C C . GLY A 1 79 ? 19.931 -0.340 -26.548 1.00 86.38 79 GLY A C 1
ATOM 638 O O . GLY A 1 79 ? 20.409 0.185 -27.565 1.00 86.38 79 GLY A O 1
ATOM 639 N N . GLN A 1 80 ? 20.569 -1.317 -25.892 1.00 84.38 80 GLN A N 1
ATOM 640 C CA . GLN A 1 80 ? 21.882 -1.824 -26.304 1.00 84.38 80 GLN A CA 1
ATOM 641 C C . GLN A 1 80 ? 21.806 -2.648 -27.596 1.00 84.38 80 GLN A C 1
ATOM 643 O O . GLN A 1 80 ? 22.631 -2.437 -28.489 1.00 84.38 80 GLN A O 1
ATOM 648 N N . ILE A 1 81 ? 20.807 -3.529 -27.754 1.00 86.88 81 ILE A N 1
ATOM 649 C CA . ILE A 1 81 ? 20.625 -4.328 -28.981 1.00 86.88 81 ILE A CA 1
ATOM 650 C C . ILE A 1 81 ? 20.415 -3.420 -30.197 1.00 86.88 81 ILE A C 1
ATOM 652 O O . ILE A 1 81 ? 21.054 -3.613 -31.235 1.00 86.88 81 ILE A O 1
ATOM 656 N N . LEU A 1 82 ? 19.561 -2.401 -30.076 1.00 88.94 82 LEU A N 1
ATOM 657 C CA . LEU A 1 82 ? 19.318 -1.451 -31.162 1.00 88.94 82 LEU A CA 1
ATOM 658 C C . LEU A 1 82 ? 20.558 -0.600 -31.463 1.00 88.94 82 LEU A C 1
ATOM 660 O O . LEU A 1 82 ? 20.870 -0.351 -32.629 1.00 88.94 82 LEU A O 1
ATOM 664 N N . SER A 1 83 ? 21.315 -0.204 -30.436 1.00 87.31 83 SER A N 1
ATOM 665 C CA . SER A 1 83 ? 22.592 0.495 -30.622 1.00 87.31 83 SER A CA 1
ATOM 666 C C . SER A 1 83 ? 23.611 -0.374 -31.366 1.00 87.31 83 SER A C 1
ATOM 668 O O . SER A 1 83 ? 24.257 0.102 -32.301 1.00 87.31 83 SER A O 1
ATOM 670 N N . LEU A 1 84 ? 23.708 -1.664 -31.033 1.00 87.25 84 LEU A N 1
ATOM 671 C CA . LE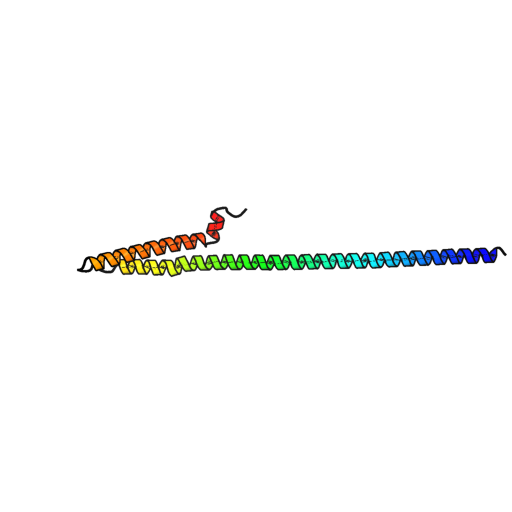U A 1 84 ? 24.553 -2.621 -31.747 1.00 87.25 84 LEU A CA 1
ATOM 672 C C . LEU A 1 84 ? 24.091 -2.819 -33.197 1.00 87.25 84 LEU A C 1
ATOM 674 O O . LEU A 1 84 ? 24.924 -2.843 -34.102 1.00 87.25 84 LEU A O 1
ATOM 678 N N . ALA A 1 85 ? 22.783 -2.920 -33.441 1.00 87.75 85 ALA A N 1
ATOM 679 C CA . ALA A 1 85 ? 22.230 -3.004 -34.792 1.00 87.75 85 ALA A CA 1
ATOM 680 C C . ALA A 1 85 ? 22.587 -1.758 -35.623 1.00 87.75 85 ALA A C 1
ATOM 682 O O . ALA A 1 85 ? 23.060 -1.885 -36.753 1.00 87.75 85 ALA A O 1
ATOM 683 N N . LYS A 1 86 ? 22.474 -0.558 -35.036 1.00 86.94 86 LYS A N 1
ATOM 684 C CA . LYS A 1 86 ? 22.888 0.709 -35.658 1.00 86.94 86 LYS A CA 1
ATOM 685 C C . LYS A 1 86 ? 24.382 0.729 -35.999 1.00 86.94 86 LYS A C 1
ATOM 687 O O . LYS A 1 86 ? 24.747 1.206 -37.073 1.00 86.94 86 LYS A O 1
ATOM 692 N N . ILE A 1 87 ? 25.240 0.212 -35.114 1.00 87.31 87 ILE A N 1
ATOM 693 C CA . ILE A 1 87 ? 26.688 0.086 -35.358 1.00 87.31 87 ILE A CA 1
ATOM 694 C C . ILE A 1 87 ? 26.956 -0.901 -36.497 1.00 87.31 87 ILE A C 1
ATOM 696 O O . ILE A 1 87 ? 27.701 -0.571 -37.414 1.00 87.31 87 ILE A O 1
ATOM 700 N N . LYS A 1 88 ? 26.318 -2.078 -36.491 1.00 81.69 88 LYS A N 1
ATOM 701 C CA . LYS A 1 88 ? 26.476 -3.080 -37.557 1.00 81.69 88 LYS A CA 1
ATOM 702 C C . LYS A 1 88 ? 26.078 -2.527 -38.924 1.00 81.69 88 LYS A C 1
ATOM 704 O O . LYS A 1 88 ? 26.837 -2.684 -39.875 1.00 81.69 88 LYS A O 1
ATOM 709 N N . LEU A 1 89 ? 24.956 -1.811 -39.014 1.00 87.12 89 LEU A N 1
ATOM 710 C CA . LEU A 1 89 ? 24.553 -1.127 -40.248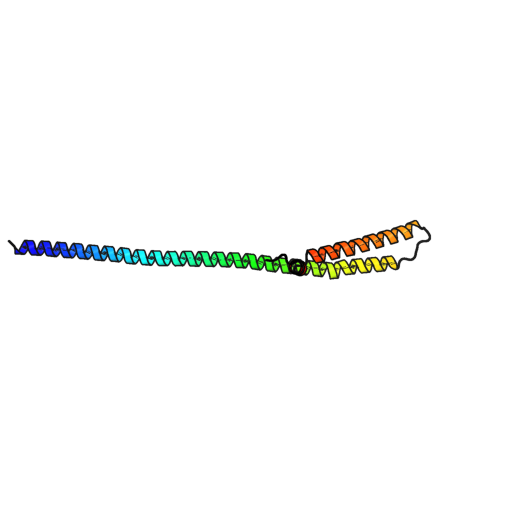 1.00 87.12 89 LEU A CA 1
ATOM 711 C C . LEU A 1 89 ? 25.576 -0.075 -40.693 1.00 87.12 89 LEU A C 1
ATOM 713 O O . LEU A 1 89 ? 25.831 0.060 -41.882 1.00 87.12 89 LEU A O 1
ATOM 717 N N . ALA A 1 90 ? 26.206 0.635 -39.751 1.00 83.12 90 ALA A N 1
ATOM 718 C CA . ALA A 1 90 ? 27.247 1.616 -40.062 1.00 83.12 90 ALA A CA 1
ATOM 719 C C . ALA A 1 90 ? 28.551 0.993 -40.599 1.00 83.12 90 ALA A C 1
ATOM 721 O O . ALA A 1 90 ? 29.352 1.711 -41.190 1.00 83.12 90 ALA A O 1
ATOM 722 N N . THR A 1 91 ? 28.771 -0.311 -40.393 1.00 83.69 91 THR A N 1
ATOM 723 C CA . THR A 1 91 ? 29.942 -1.039 -40.916 1.00 83.69 91 THR A CA 1
ATOM 724 C C . THR A 1 91 ? 29.722 -1.658 -42.298 1.00 83.69 91 THR A C 1
ATOM 726 O O . THR A 1 91 ? 30.670 -2.192 -42.872 1.00 83.69 91 THR A O 1
ATOM 729 N N . ILE A 1 92 ? 28.500 -1.598 -42.841 1.00 84.69 92 ILE A N 1
ATOM 730 C CA . ILE A 1 92 ? 28.205 -2.101 -44.187 1.00 84.69 92 ILE A CA 1
ATOM 731 C C . ILE A 1 92 ? 28.833 -1.138 -45.212 1.00 84.69 92 ILE A C 1
ATOM 733 O O . ILE A 1 92 ? 28.536 0.058 -45.170 1.00 84.69 92 ILE A O 1
ATOM 737 N N . PRO A 1 93 ? 29.708 -1.618 -46.116 1.00 79.81 93 PRO A N 1
ATOM 738 C CA . PRO A 1 93 ? 30.293 -0.776 -47.151 1.00 79.81 93 PRO A CA 1
ATOM 739 C C . PRO A 1 93 ? 29.216 -0.312 -48.147 1.00 79.81 93 PRO A C 1
ATOM 741 O O . PRO A 1 93 ? 28.257 -1.047 -48.390 1.00 79.81 93 PRO A O 1
ATOM 744 N N . PRO A 1 94 ? 29.361 0.885 -48.745 1.00 78.12 94 PRO A N 1
ATOM 745 C CA . PRO A 1 94 ? 28.432 1.357 -49.765 1.00 78.12 94 PRO A CA 1
ATOM 746 C C . PRO A 1 94 ? 28.385 0.371 -50.940 1.00 78.12 94 PRO A C 1
ATOM 748 O O . PRO A 1 94 ? 29.421 -0.094 -51.418 1.00 78.12 94 PRO A O 1
ATOM 751 N N . HIS A 1 95 ? 27.173 0.036 -51.380 1.00 74.88 95 HIS A N 1
ATOM 752 C CA . HIS A 1 95 ? 26.952 -0.835 -52.531 1.00 74.88 95 HIS A CA 1
ATOM 753 C C . HIS A 1 95 ? 27.229 -0.076 -53.839 1.00 74.88 95 HIS A C 1
ATOM 755 O O . HIS A 1 95 ? 27.042 1.138 -53.899 1.00 74.88 95 HIS A O 1
ATOM 761 N N . GLU A 1 96 ? 27.630 -0.794 -54.898 1.00 69.00 96 GLU A N 1
ATOM 762 C CA . GLU A 1 96 ? 27.809 -0.217 -56.247 1.00 69.00 96 GLU A CA 1
ATOM 763 C C . GLU A 1 96 ? 26.501 0.363 -56.822 1.00 69.00 96 GLU A C 1
ATOM 765 O O . GLU A 1 96 ? 26.538 1.262 -57.660 1.00 69.00 96 GLU A O 1
ATOM 770 N N . ASP A 1 97 ? 25.348 -0.113 -56.339 1.00 73.69 97 ASP A N 1
ATOM 771 C CA . ASP A 1 97 ? 24.033 0.474 -56.597 1.00 73.69 97 ASP A CA 1
ATOM 772 C C . ASP A 1 97 ? 23.640 1.452 -55.472 1.00 73.69 97 ASP A C 1
ATOM 774 O O . ASP A 1 97 ? 23.583 1.096 -54.287 1.00 73.69 97 ASP A O 1
ATOM 778 N N . ASN A 1 98 ? 23.307 2.685 -55.868 1.00 73.12 98 ASN A N 1
ATOM 779 C CA . ASN A 1 98 ? 22.812 3.751 -54.998 1.00 73.12 98 ASN A CA 1
ATOM 780 C C . ASN A 1 98 ? 21.596 3.324 -54.157 1.00 73.12 98 ASN A C 1
ATOM 782 O O . ASN A 1 98 ? 21.468 3.771 -53.018 1.00 73.12 98 ASN A O 1
ATOM 786 N N . ALA A 1 99 ? 20.728 2.443 -54.669 1.00 74.12 99 ALA A N 1
ATOM 787 C CA . ALA A 1 99 ? 19.529 1.998 -53.957 1.00 74.12 99 ALA A CA 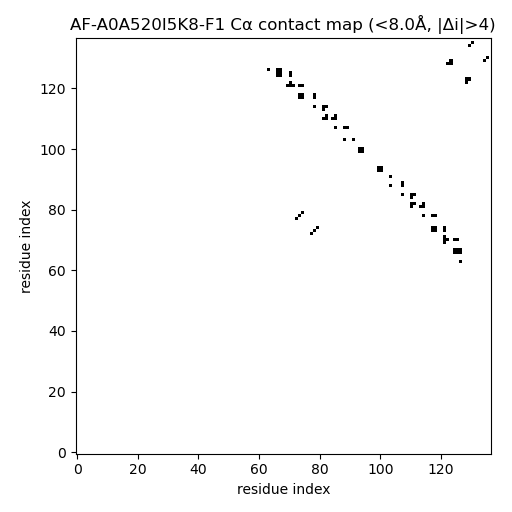1
ATOM 788 C C . ALA A 1 99 ? 19.856 1.244 -52.652 1.00 74.12 99 ALA A C 1
ATOM 790 O O . ALA A 1 99 ? 19.209 1.469 -51.627 1.00 74.12 99 ALA A O 1
ATOM 791 N N . GLY A 1 100 ? 20.892 0.395 -52.656 1.00 76.19 100 GLY A N 1
ATOM 792 C CA . GLY A 1 100 ? 21.317 -0.356 -51.468 1.00 76.19 100 GLY A CA 1
ATOM 793 C C . GLY A 1 100 ? 21.921 0.544 -50.389 1.00 76.19 100 GLY A C 1
ATOM 794 O O . GLY A 1 100 ? 21.637 0.382 -49.203 1.00 76.19 100 GLY A O 1
ATOM 795 N N . THR A 1 101 ? 22.703 1.543 -50.803 1.00 80.56 101 THR A N 1
ATOM 796 C CA . THR A 1 101 ? 23.293 2.536 -49.892 1.00 80.56 101 THR A CA 1
ATOM 797 C C . THR A 1 101 ? 22.214 3.406 -49.233 1.00 80.56 101 THR A C 1
ATOM 799 O O . THR A 1 101 ? 22.269 3.644 -48.024 1.00 80.56 101 THR A O 1
ATOM 802 N N . THR A 1 102 ? 21.189 3.816 -49.9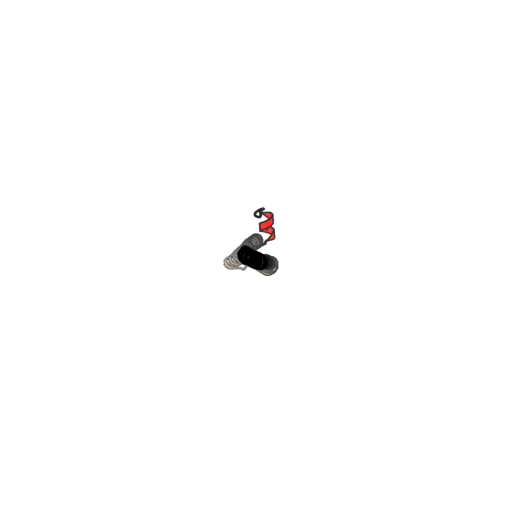89 1.00 81.62 102 THR A N 1
ATOM 803 C CA . THR A 1 102 ? 20.041 4.568 -49.458 1.00 81.62 102 THR A CA 1
ATOM 804 C C . THR A 1 102 ? 19.232 3.744 -48.453 1.00 81.62 102 THR A C 1
ATOM 806 O O . THR A 1 102 ? 18.978 4.225 -47.350 1.00 81.62 102 THR A O 1
ATOM 809 N N . LEU A 1 103 ? 18.915 2.480 -48.758 1.00 81.44 103 LEU A N 1
ATOM 810 C CA . LEU A 1 103 ? 18.150 1.602 -47.860 1.00 81.44 103 LEU A CA 1
ATOM 811 C C . LEU A 1 103 ? 18.850 1.383 -46.505 1.00 81.44 103 LEU A C 1
ATOM 813 O O . LEU A 1 103 ? 18.208 1.401 -45.451 1.00 81.44 103 LEU A O 1
ATOM 817 N N . VAL A 1 104 ? 20.176 1.197 -46.508 1.00 86.00 104 VAL A N 1
ATOM 818 C CA . VAL A 1 104 ? 20.970 1.054 -45.271 1.00 86.00 104 VAL A CA 1
ATOM 819 C C . VAL A 1 104 ? 20.934 2.342 -44.443 1.00 86.00 104 VAL A C 1
ATOM 821 O O . VAL A 1 104 ? 20.801 2.280 -43.218 1.00 86.00 104 VAL A O 1
ATOM 824 N N . SER A 1 105 ? 21.009 3.506 -45.095 1.00 84.75 105 SER A N 1
ATOM 825 C CA . SER A 1 105 ? 20.905 4.807 -44.427 1.00 84.75 105 SER A CA 1
ATOM 826 C C . SER A 1 105 ? 19.530 5.014 -43.784 1.00 84.75 105 SER A C 1
ATOM 828 O O . SER A 1 105 ? 19.456 5.352 -42.603 1.00 84.75 105 SER A O 1
ATOM 830 N N . GLU A 1 106 ? 18.448 4.743 -44.516 1.00 84.94 106 GLU A N 1
ATOM 831 C CA . GLU A 1 106 ? 17.072 4.846 -44.008 1.00 84.94 106 GLU A CA 1
ATOM 832 C C . GLU A 1 106 ? 16.832 3.892 -42.830 1.00 84.94 106 GLU A C 1
ATOM 834 O O . GLU A 1 106 ? 16.302 4.283 -41.790 1.00 84.94 106 GLU A O 1
ATOM 839 N N . THR A 1 107 ? 17.310 2.648 -42.932 1.00 86.75 107 THR A N 1
ATOM 840 C CA . THR A 1 107 ? 17.203 1.662 -41.844 1.00 86.75 107 THR A CA 1
ATOM 841 C C . THR A 1 107 ? 17.948 2.133 -40.591 1.00 86.75 107 THR A C 1
ATOM 843 O O . THR A 1 107 ? 17.465 1.978 -39.467 1.00 86.75 107 THR A O 1
ATOM 846 N N . ARG A 1 108 ? 19.121 2.755 -40.758 1.00 87.38 108 ARG A N 1
ATOM 847 C CA . ARG A 1 108 ? 19.900 3.318 -39.648 1.00 87.38 108 ARG A CA 1
ATOM 848 C C . ARG A 1 108 ? 19.168 4.473 -38.961 1.00 87.38 108 ARG A C 1
ATOM 850 O O . ARG A 1 108 ? 19.251 4.592 -37.735 1.00 87.38 108 ARG A O 1
ATOM 857 N N . GLU A 1 109 ? 18.478 5.314 -39.725 1.00 88.00 109 GLU A N 1
ATOM 858 C CA . GLU A 1 109 ? 17.667 6.413 -39.197 1.00 88.00 109 GLU A CA 1
ATOM 859 C C . GLU A 1 109 ? 16.450 5.890 -38.424 1.00 88.00 109 GLU A C 1
ATOM 861 O O . GLU A 1 109 ? 16.232 6.305 -37.285 1.00 88.00 109 GLU A O 1
ATOM 866 N N . LEU A 1 110 ? 15.735 4.901 -38.973 1.00 84.06 110 LEU A N 1
ATOM 867 C CA . LEU A 1 110 ? 14.602 4.246 -38.310 1.00 84.06 110 LEU A CA 1
ATOM 868 C C . LEU A 1 110 ? 14.999 3.605 -36.975 1.00 84.06 110 LEU A C 1
ATOM 870 O O . LEU A 1 110 ? 14.303 3.785 -35.977 1.00 84.06 110 LEU A O 1
ATOM 874 N N . ILE A 1 111 ? 16.144 2.916 -36.918 1.00 91.00 111 ILE A N 1
ATOM 875 C CA . ILE A 1 111 ? 16.675 2.375 -35.657 1.00 91.00 111 ILE A CA 1
ATOM 876 C C . ILE A 1 111 ? 17.054 3.504 -34.693 1.00 91.00 111 ILE A C 1
ATOM 878 O O . ILE A 1 111 ? 16.793 3.406 -33.497 1.00 91.00 111 ILE A O 1
ATOM 882 N N . GLY A 1 112 ? 17.646 4.593 -35.193 1.00 88.38 112 GLY A N 1
ATOM 883 C CA . GLY A 1 112 ? 17.948 5.772 -34.382 1.00 88.38 112 GLY A CA 1
ATOM 884 C C . GLY A 1 112 ? 16.700 6.370 -33.732 1.00 88.38 112 GLY A C 1
ATOM 885 O O . GLY A 1 112 ? 16.719 6.661 -32.537 1.00 88.38 112 GLY A O 1
ATOM 886 N N . LYS A 1 113 ? 15.614 6.486 -34.500 1.00 88.00 113 LYS A N 1
ATOM 887 C CA . LYS A 1 113 ? 14.314 6.939 -34.008 1.00 88.00 113 LYS A CA 1
ATOM 888 C C . LYS A 1 113 ? 13.716 5.958 -32.998 1.00 88.00 113 LYS A C 1
ATOM 890 O O . LYS A 1 113 ? 13.282 6.388 -31.939 1.00 88.00 113 LYS A O 1
ATOM 895 N N . ALA A 1 114 ? 13.772 4.653 -33.267 1.00 86.00 114 ALA A N 1
ATOM 896 C CA . ALA A 1 114 ? 13.286 3.629 -32.342 1.00 86.00 114 ALA A CA 1
ATOM 897 C C . ALA A 1 114 ? 14.023 3.655 -30.989 1.00 86.00 114 ALA A C 1
ATOM 899 O O . ALA A 1 114 ? 13.383 3.532 -29.951 1.00 86.00 114 ALA A O 1
ATOM 900 N N . ILE A 1 115 ? 15.346 3.870 -30.979 1.00 88.00 115 ILE A N 1
ATOM 901 C CA . ILE A 1 115 ? 16.127 4.047 -29.740 1.00 88.00 115 ILE A CA 1
ATOM 902 C C . ILE A 1 115 ? 15.640 5.270 -28.958 1.00 88.00 115 ILE A C 1
ATOM 904 O O . ILE A 1 115 ? 15.509 5.204 -27.737 1.00 88.00 115 ILE A O 1
ATOM 908 N N . GLN A 1 116 ? 15.394 6.386 -29.648 1.00 88.00 116 GLN A N 1
ATOM 909 C CA . GLN A 1 116 ? 14.939 7.620 -29.012 1.00 88.00 116 GLN A CA 1
ATOM 910 C C . GLN A 1 116 ? 13.527 7.463 -28.430 1.00 88.00 116 GLN A C 1
ATOM 912 O O . GLN A 1 116 ? 13.342 7.714 -27.242 1.00 88.00 116 GLN A O 1
ATOM 917 N N . ASP A 1 117 ? 12.581 6.949 -29.221 1.00 85.88 117 ASP A N 1
ATOM 918 C CA . ASP A 1 117 ? 11.195 6.708 -28.798 1.00 85.88 117 ASP A CA 1
ATOM 919 C C . ASP A 1 117 ? 11.145 5.757 -27.580 1.00 85.88 117 ASP A C 1
ATOM 921 O O . ASP A 1 117 ? 10.397 5.974 -26.627 1.00 85.88 117 ASP A O 1
ATOM 925 N N . LEU A 1 118 ? 11.997 4.727 -27.566 1.00 88.19 118 LEU A N 1
ATOM 926 C CA . LEU A 1 118 ? 12.110 3.763 -26.472 1.00 88.19 118 LEU A CA 1
ATOM 927 C C . LEU A 1 118 ? 12.721 4.377 -25.200 1.00 88.19 118 LEU A C 1
ATOM 929 O O . LEU A 1 118 ? 12.277 4.087 -24.089 1.00 88.19 118 LEU A O 1
ATOM 933 N N . ARG A 1 119 ? 13.720 5.253 -25.350 1.00 84.31 119 ARG A N 1
ATOM 934 C CA . ARG A 1 119 ? 14.332 5.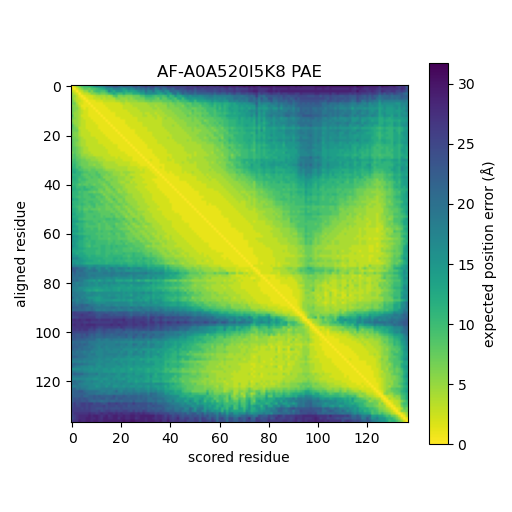982 -24.231 1.00 84.31 119 ARG A CA 1
ATOM 935 C C . ARG A 1 119 ? 13.350 6.961 -23.594 1.00 84.31 119 ARG A C 1
ATOM 937 O O . ARG A 1 119 ? 13.341 7.104 -22.373 1.00 84.31 119 ARG A O 1
ATOM 944 N N . ASP A 1 120 ? 12.534 7.620 -24.406 1.00 85.88 120 ASP A N 1
ATOM 945 C CA . ASP A 1 120 ? 11.501 8.530 -23.919 1.00 85.88 120 ASP A CA 1
ATOM 946 C C . ASP A 1 120 ? 10.378 7.756 -23.212 1.00 85.88 120 ASP A C 1
ATOM 948 O O . ASP A 1 120 ? 9.940 8.162 -22.135 1.00 85.88 120 ASP A O 1
ATOM 952 N N . LEU A 1 121 ? 9.999 6.579 -23.724 1.00 84.56 121 LEU A N 1
ATOM 953 C CA . LEU A 1 121 ? 9.051 5.681 -23.059 1.00 84.56 121 LEU A CA 1
ATOM 954 C C . LEU A 1 121 ? 9.574 5.1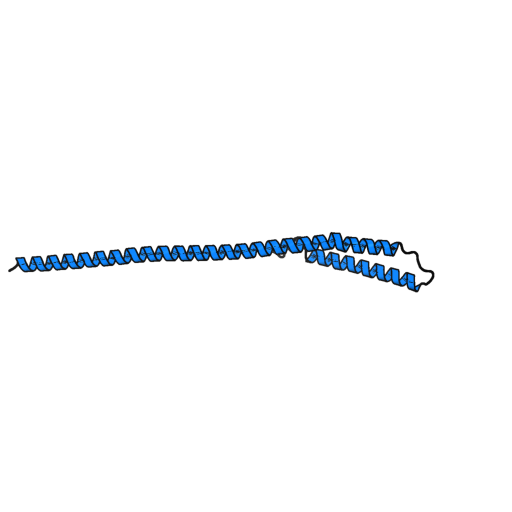64 -21.707 1.00 84.56 121 LEU A C 1
ATOM 956 O O . LEU A 1 121 ? 8.845 5.199 -20.719 1.00 84.56 121 LEU A O 1
ATOM 960 N N . SER A 1 122 ? 10.836 4.725 -21.644 1.00 86.12 122 SER A N 1
ATOM 961 C CA . SER A 1 122 ? 11.480 4.271 -20.401 1.00 86.12 122 SER A CA 1
ATOM 962 C C . SER A 1 122 ? 11.470 5.362 -19.327 1.00 86.12 122 SER A C 1
ATOM 964 O O . SER A 1 122 ? 11.110 5.091 -18.184 1.00 86.12 122 SER A O 1
ATOM 966 N N . LYS A 1 123 ? 11.757 6.618 -19.694 1.00 82.75 123 LYS A N 1
ATOM 967 C CA . LYS A 1 123 ? 11.671 7.747 -18.755 1.00 82.75 123 LYS A CA 1
ATOM 968 C C . LYS A 1 123 ? 10.258 7.950 -18.218 1.00 82.75 123 LYS A C 1
ATOM 970 O O . LYS A 1 123 ? 10.106 8.090 -17.018 1.00 82.75 123 LYS A O 1
ATOM 975 N N . ILE A 1 124 ? 9.237 7.932 -19.076 1.00 80.00 124 ILE A N 1
ATOM 976 C CA . ILE A 1 124 ? 7.838 8.149 -18.660 1.00 80.00 124 ILE A CA 1
ATOM 977 C C . ILE A 1 124 ? 7.350 7.047 -17.706 1.00 80.00 124 ILE A C 1
ATOM 979 O O . ILE A 1 124 ? 6.561 7.319 -16.806 1.00 80.00 124 ILE A O 1
ATOM 983 N N . ILE A 1 125 ? 7.806 5.811 -17.913 1.00 80.75 125 ILE A N 1
ATOM 984 C CA . ILE A 1 125 ? 7.418 4.640 -17.115 1.00 80.75 125 ILE A CA 1
ATOM 985 C C . ILE A 1 125 ? 8.179 4.571 -15.784 1.00 80.75 125 ILE A C 1
ATOM 987 O O . ILE A 1 125 ? 7.673 3.985 -14.827 1.00 80.75 125 ILE A O 1
ATOM 991 N N . SER A 1 126 ? 9.378 5.154 -15.710 1.00 79.50 126 SER A N 1
ATOM 992 C CA . SER A 1 126 ? 10.197 5.115 -14.502 1.00 79.50 126 SER A CA 1
ATOM 993 C C . SER A 1 126 ? 9.518 5.864 -13.344 1.00 79.50 126 SER A C 1
ATOM 995 O O . SER A 1 126 ? 9.251 7.064 -13.475 1.00 79.50 126 SER A O 1
ATOM 997 N N . PRO A 1 127 ? 9.291 5.209 -12.189 1.00 69.69 127 PRO A N 1
ATOM 998 C CA . PRO A 1 127 ? 8.718 5.855 -11.005 1.00 69.69 127 PRO A CA 1
ATOM 999 C C . PRO A 1 127 ? 9.494 7.111 -10.575 1.00 69.69 127 PRO A C 1
ATOM 1001 O O . PRO A 1 127 ? 8.894 8.111 -10.183 1.00 69.69 127 PRO A O 1
ATOM 1004 N N . ASP A 1 128 ? 10.821 7.099 -10.736 1.00 70.25 128 ASP A N 1
ATOM 1005 C CA . ASP A 1 128 ? 11.708 8.208 -10.365 1.00 70.25 128 ASP A CA 1
ATOM 1006 C C . ASP A 1 128 ? 11.419 9.490 -11.171 1.00 70.25 128 ASP A C 1
ATOM 1008 O O . ASP A 1 128 ? 11.500 10.598 -10.640 1.00 70.25 128 ASP A O 1
ATOM 1012 N N . TYR A 1 129 ? 11.008 9.355 -12.437 1.00 66.81 129 TYR A N 1
ATOM 1013 C CA . TYR A 1 129 ? 10.687 10.491 -13.309 1.00 66.81 129 TYR A CA 1
ATOM 1014 C C . TYR A 1 129 ? 9.349 11.150 -12.941 1.00 66.81 129 TYR A C 1
ATOM 1016 O O . TYR A 1 129 ? 9.195 12.369 -13.043 1.00 66.81 129 TYR A O 1
ATOM 1024 N N . VAL A 1 130 ? 8.380 10.361 -12.465 1.00 62.62 130 VAL A N 1
ATOM 1025 C CA . VAL A 1 130 ? 7.089 10.871 -11.971 1.00 62.62 130 VAL A CA 1
ATOM 1026 C C . VAL A 1 130 ? 7.282 11.694 -10.692 1.00 62.62 130 VAL A C 1
ATOM 1028 O O . VAL A 1 130 ? 6.653 12.745 -10.535 1.00 62.62 130 VAL A O 1
ATOM 1031 N N . ILE A 1 131 ? 8.188 11.256 -9.811 1.00 63.22 131 ILE A N 1
ATOM 1032 C CA . ILE A 1 131 ? 8.554 11.967 -8.578 1.00 63.22 131 ILE A CA 1
ATOM 1033 C C . ILE A 1 131 ? 9.273 13.289 -8.907 1.00 63.22 131 ILE A C 1
ATOM 1035 O O . ILE A 1 131 ? 8.956 14.328 -8.325 1.00 63.22 131 ILE A O 1
ATOM 1039 N N . GLU A 1 132 ? 10.188 13.285 -9.881 1.00 62.03 132 GLU A N 1
ATOM 1040 C CA . GLU A 1 132 ? 10.966 14.466 -10.290 1.00 62.03 132 GLU A CA 1
ATOM 1041 C C . GLU A 1 132 ? 10.106 15.559 -10.964 1.00 62.03 132 GLU A C 1
ATOM 1043 O O . GLU A 1 132 ? 10.403 16.749 -10.843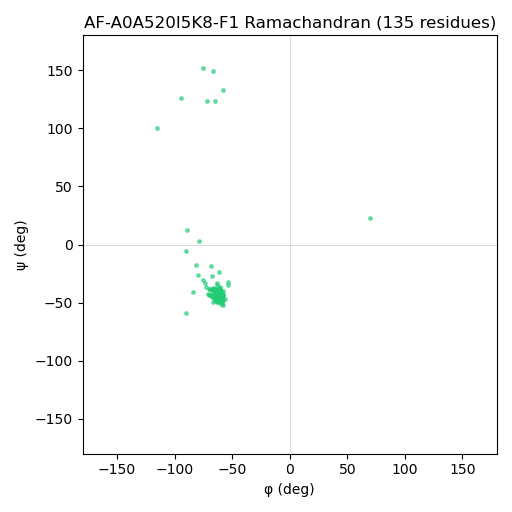 1.00 62.03 132 GLU A O 1
ATOM 1048 N N . MET A 1 133 ? 8.981 15.191 -11.595 1.00 63.19 133 MET A N 1
ATOM 1049 C CA . MET A 1 133 ? 8.003 16.144 -12.146 1.00 63.19 133 MET A CA 1
ATOM 1050 C C . MET A 1 133 ? 7.053 16.765 -11.102 1.00 63.19 133 MET A C 1
ATOM 1052 O O . MET A 1 133 ? 6.181 17.559 -11.460 1.00 63.19 133 MET A O 1
ATOM 1056 N N . GLY A 1 134 ? 7.212 16.455 -9.809 1.00 56.66 134 GLY A N 1
ATOM 1057 C CA . GLY A 1 134 ? 6.479 17.118 -8.725 1.00 56.66 134 GLY A CA 1
ATOM 1058 C C . GLY A 1 134 ? 4.980 16.798 -8.670 1.00 56.66 134 GLY A C 1
ATOM 1059 O O . GLY A 1 134 ? 4.207 17.584 -8.119 1.00 56.66 134 GLY A O 1
ATOM 1060 N N . LEU A 1 135 ? 4.553 15.664 -9.235 1.00 56.78 135 LEU A N 1
ATOM 1061 C CA . LEU A 1 135 ? 3.139 15.274 -9.331 1.00 56.78 135 LEU A CA 1
ATOM 1062 C C . LEU A 1 135 ? 2.605 14.462 -8.141 1.00 56.78 135 LEU A C 1
ATOM 1064 O O . LEU A 1 135 ? 1.482 13.967 -8.192 1.00 56.78 135 LEU A O 1
ATOM 1068 N N . THR A 1 136 ? 3.340 14.395 -7.036 1.00 50.94 136 THR A N 1
ATOM 1069 C CA . THR A 1 136 ? 2.837 13.834 -5.777 1.00 50.94 136 THR A CA 1
ATOM 1070 C C . THR A 1 136 ? 2.778 14.929 -4.713 1.00 50.94 136 THR A C 1
ATOM 1072 O O . THR A 1 136 ? 3.796 15.303 -4.128 1.00 50.94 136 THR A O 1
ATOM 1075 N N . ARG A 1 137 ? 1.572 15.465 -4.499 1.00 45.41 137 ARG A N 1
ATOM 1076 C CA . ARG A 1 137 ? 1.160 16.100 -3.241 1.00 45.41 137 ARG A CA 1
ATOM 1077 C C . ARG A 1 137 ? 0.412 15.086 -2.395 1.00 45.41 137 ARG A C 1
ATOM 1079 O O . ARG A 1 137 ? -0.361 14.312 -2.999 1.00 45.41 137 ARG A O 1
#

Radius of gyration: 41.32 Å; Cα contacts (8 Å, |Δi|>4): 48; chains: 1; bounding box: 85×25×121 Å

=== Feature glossary ===
The record interleaves many kinds of information about one protein. Here is each kind framed as the question it answers.

Q: Are the domains correctly placed relative to each other?
A: Predicted aligned error is AlphaFold's pairwise confidence. Unlike pLDDT (per-residue), PAE is per-residue-pair and captures whether two parts of the structure are correctly placed relative to each other. Units are ångströms of expected positional error.

Q: Which residues are in helices, strands, or loops?
A: Eight-state secondary structure (DSSP): H is the canonical α-helix, G the tighter 3₁₀-helix, I the wider π-helix; E/B are β-structure, T and S are turns and bends, and '-' is everything else. DSSP derives these from the pattern of main-chain N–H···O=C hydrogen bonds, not from the sequence.

Q: What if only a Cα trace is available?
A: P-SEA three-state annotation labels each residue as helix, strand, or coil based purely on the geometry of the Cα trace. It serves as a fallback when the full backbone (and thus DSSP) is unavailable.

Q: What are the backbone torsion angles?
A: φ (phi) and ψ (psi) are the two rotatable backbone dihedrals per residue: φ i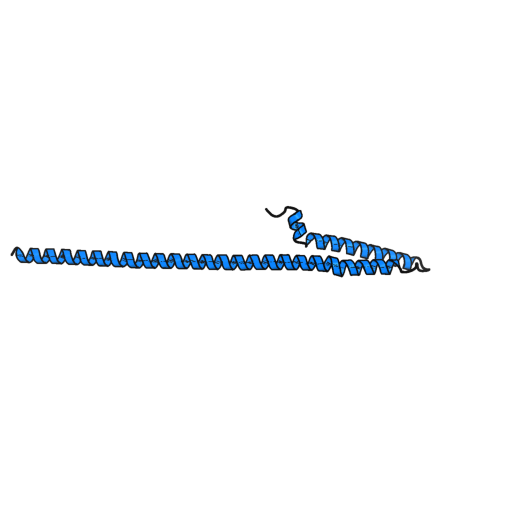s the C(i-1)–N–Cα–C torsion, ψ is the N–Cα–C–N(i+1) torsion, both in degrees on (−180°, 180°]. α-helical residues cluster near (−60°, −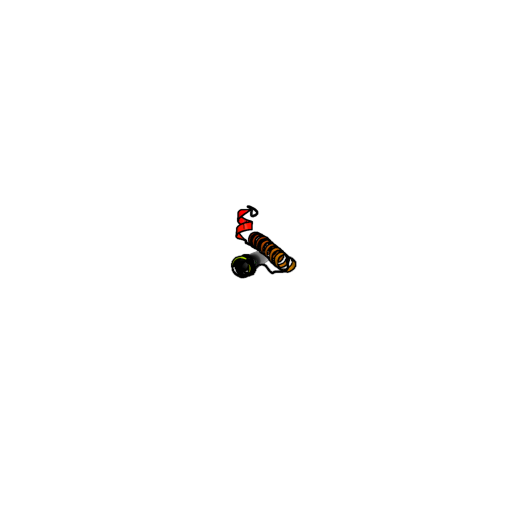45°); β-strand residues near (−120°, +130°). A Ramachandran plot is simply a scatter of (φ, ψ) for every residue.

Q: What known structures does this most resemble?
A: Structural nearest neighbors (via Foldseek easy-search vs the PDB). Reported per hit: target PDB id, E-value, and alignment TM-score. A TM-score above ~0.5 is the conventional threshold for 'same fold'.

Q: What family and function is it annotated with?
A: Database cross-references. InterPro integrates a dozen domain/family signature databases into unified entries with residue-range hits. GO terms attach function/process/location labels with evidence codes. CATH codes position the fold in a four-level structural taxonomy. Organism is the NCBI-taxonomy species name.

Q: Which residues are buried vs exposed?
A: Solvent accessibility: the surface area of each residue that a 1.4 Å water probe can touch, in Å². When only backbone atoms are present the absolute values are lower than full-atom SASA (side chains contribute most of the area) and are flagged as backbone-only.

Q: What do the diagnostic plots show?
A: Three diagnostic plots accompany the record. The Cα contact map visualizes the tertiary structure as a 2D adjacency matrix (8 Å cutoff, sequence-local contacts suppressed). The Ramachandran plot shows the distribution of backbone (φ, ψ) torsions, with points in the α and β basins reflecting secondary structure content. The PAE plot shows AlphaFold's inter-residue confidence as a color matrix.

Q: What is the amino-acid chain?
A: The amino-acid sequence is the protein's primary structure: the linear order of residues from the N-terminus to the C-terminus, written in one-letter code. Everything else here — the 3D coordinates, the secondary structure, the domain annotations — is ultimately a consequence of this string.

Q: What do the rendered images show?
A: The six renders are orthographic views along the three Cartesian axes in both directions. Representation (cartoon, sticks, or surface) and color scheme (sequence-rainbow or by-chain) vary across proteins so the training set covers all the common visualization conventions.

Q: Where is each backbone atom in 3D?
A: The mmCIF table is the protein's shape written out atom by atom. For each backbone N, Cα, C, and carbonyl O, it records an (x, y, z) coordinate triple in Å plus the residue type, chain letter, and residue number.

Q: How mobile is each atom in the crystal?
A: For experimental (PDB) structures, the B-factor (temperature factor) quantifies the positional spread of each atom in the crystal — a combination of thermal vibration and static disorder — in units of Å². High B-factors mark flexible loops or poorly resolved regions; low B-factors mark the rigid, well-ordered core.

Q: How big and how compact is the whole molecule?
A: Three whole-structure scalars: the radius of gyration (RMS distance of Cα from centroid, in Å), the count of Cα–Cα contacts (pairs closer than 8 Å and separated by more than four residues in sequence — i.e. tertiary, not local, contacts), and the bounding-box dimensions. Together they distinguish compact globular folds from extended fibres or disordered chains.

Q: What does the local fold look like, residue by residue?
A: A 3Di character summarizes, for each residue, the relative orientation of the Cα frame of its nearest spatial neighbor. Because it encodes fold topology rather than chemistry, 3Di alignments detect remote structural similarity that sequence alignment misses.

Q: How confident is the AlphaFold model at each residue?
A: For AlphaFold models, the B-factor field carries pLDDT — the model's own estimate of local accuracy on a 0–100 scale. Regions with pLDDT<50 should be treated as essentially unmodeled; they often correspond to intrinsically disordered segments.